Protein AF-A0A9D9U1F8-F1 (afdb_monomer_lite)

Radius of gyration: 12.45 Å; chains: 1; bounding box: 27×13×35 Å

Sequence (48 aa):
MLQTSTFKFLKDLKKNNNKPWFDKNRKVYEAAKADFISFIQAVIDQHG

Secondary structure (DSSP, 8-state):
---HHHHHHHHHHHH--SHHHHHHTHHHHHHHHHHHHHHHHHHHHHH-

Foldseek 3Di:
DADPLLVVVVVVCVVVVDDVVCVVCVVSVVVSVVSVVVVVVVVVVVPD

pLDDT: mean 97.13, std 2.87, range [80.75, 98.5]

Structure (mmCIF, N/CA/C/O backbone):
data_AF-A0A9D9U1F8-F1
#
_entry.id   AF-A0A9D9U1F8-F1
#
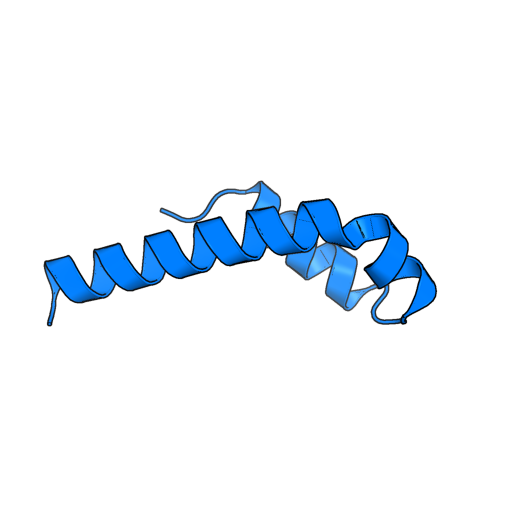loop_
_atom_site.group_PDB
_atom_site.id
_atom_site.type_symbol
_atom_site.label_atom_id
_atom_site.label_alt_id
_atom_site.label_comp_id
_atom_site.label_asym_id
_atom_site.label_entity_id
_atom_site.label_seq_id
_atom_site.pdbx_PDB_ins_code
_atom_site.Cartn_x
_atom_site.Cartn_y
_atom_site.Cartn_z
_atom_site.occupancy
_atom_site.B_iso_or_equiv
_atom_site.auth_seq_id
_atom_site.auth_comp_id
_atom_site.auth_asym_id
_atom_site.auth_atom_id
_atom_site.pdbx_PDB_model_num
ATOM 1 N N . MET A 1 1 ? -2.789 -4.532 11.394 1.00 87.94 1 MET A N 1
ATOM 2 C CA . MET A 1 1 ? -1.454 -3.897 11.271 1.00 87.94 1 MET A CA 1
ATOM 3 C C . MET A 1 1 ? -0.999 -4.044 9.831 1.00 87.94 1 MET A C 1
ATOM 5 O O . MET A 1 1 ? -1.240 -5.104 9.273 1.00 87.94 1 MET A O 1
ATOM 9 N N . LEU A 1 2 ? -0.387 -3.013 9.244 1.00 94.25 2 LEU A N 1
ATOM 10 C CA . LEU A 1 2 ? 0.069 -3.061 7.850 1.00 94.25 2 LEU A CA 1
ATOM 11 C C . LEU A 1 2 ? 1.197 -4.079 7.645 1.00 94.25 2 LEU A C 1
ATOM 13 O O . LEU A 1 2 ? 2.107 -4.193 8.471 1.00 94.25 2 LEU A O 1
ATOM 17 N N . GLN A 1 3 ? 1.168 -4.766 6.508 1.00 96.44 3 GLN A N 1
ATOM 18 C CA . GLN A 1 3 ? 2.201 -5.702 6.095 1.00 96.44 3 GLN A CA 1
ATOM 19 C C . GLN A 1 3 ? 3.484 -4.981 5.657 1.00 96.44 3 GLN A C 1
ATOM 21 O O . GLN A 1 3 ? 3.478 -3.906 5.051 1.00 96.44 3 GLN A O 1
ATOM 26 N N . THR A 1 4 ? 4.634 -5.613 5.898 1.00 97.12 4 THR A N 1
ATOM 27 C CA . THR A 1 4 ? 5.944 -5.105 5.452 1.00 97.12 4 THR A CA 1
ATOM 28 C C . THR A 1 4 ? 6.044 -5.003 3.925 1.00 97.12 4 THR A C 1
ATOM 30 O O . THR A 1 4 ? 6.724 -4.115 3.404 1.00 97.12 4 THR A O 1
ATOM 33 N N . SER A 1 5 ? 5.328 -5.870 3.204 1.00 96.50 5 SER A N 1
ATOM 34 C CA . SER A 1 5 ? 5.177 -5.855 1.745 1.00 96.50 5 SER A CA 1
ATOM 35 C C . SER A 1 5 ? 4.541 -4.558 1.237 1.00 96.50 5 SER A C 1
ATOM 37 O O . SER A 1 5 ? 5.006 -4.024 0.231 1.00 96.50 5 SER A O 1
ATOM 39 N N . THR A 1 6 ? 3.565 -4.000 1.958 1.00 97.75 6 THR A N 1
ATOM 40 C CA . THR A 1 6 ? 2.934 -2.708 1.646 1.00 97.75 6 THR A CA 1
ATOM 41 C C . THR A 1 6 ? 3.963 -1.585 1.687 1.00 97.75 6 THR A C 1
ATOM 43 O O . THR A 1 6 ? 4.121 -0.838 0.721 1.00 97.75 6 THR A O 1
ATOM 46 N N . PHE A 1 7 ? 4.773 -1.515 2.747 1.00 97.56 7 PHE A N 1
ATOM 47 C CA . PHE A 1 7 ? 5.847 -0.521 2.839 1.00 97.56 7 PHE A CA 1
ATOM 48 C C . PHE A 1 7 ? 6.934 -0.717 1.777 1.00 97.56 7 PHE A C 1
ATOM 50 O O . PHE A 1 7 ? 7.473 0.262 1.255 1.00 97.56 7 PHE A O 1
ATOM 57 N N . LYS A 1 8 ? 7.262 -1.968 1.436 1.00 97.75 8 LYS A N 1
ATOM 58 C CA . LYS A 1 8 ? 8.189 -2.273 0.343 1.00 97.75 8 LYS A CA 1
ATOM 59 C C . LYS A 1 8 ? 7.642 -1.779 -0.996 1.00 97.75 8 LYS A C 1
ATOM 61 O O . LYS A 1 8 ? 8.360 -1.076 -1.703 1.00 97.75 8 LYS A O 1
ATOM 66 N N . PHE A 1 9 ? 6.379 -2.074 -1.303 1.00 97.62 9 PHE A N 1
ATOM 67 C CA . PHE A 1 9 ? 5.725 -1.609 -2.522 1.00 97.62 9 PHE A CA 1
ATOM 68 C C . P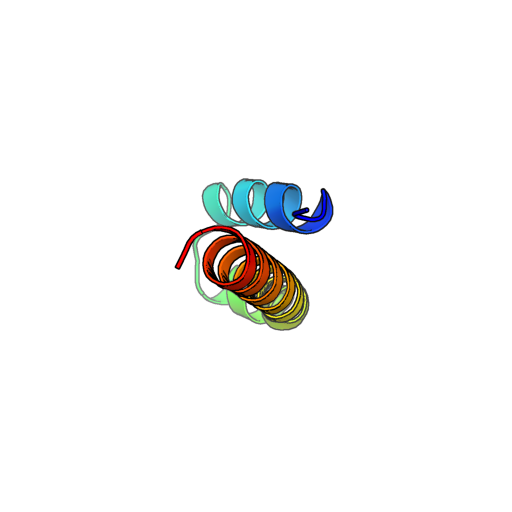HE A 1 9 ? 5.755 -0.082 -2.625 1.00 97.62 9 PHE A C 1
ATOM 70 O O . PHE A 1 9 ? 6.138 0.439 -3.665 1.00 97.62 9 PHE A O 1
ATOM 77 N N . LEU A 1 10 ? 5.451 0.646 -1.546 1.00 97.69 10 LEU A N 1
ATOM 78 C CA . LEU A 1 10 ? 5.496 2.113 -1.549 1.00 97.69 10 LEU A CA 1
ATOM 79 C C . LEU A 1 10 ? 6.910 2.663 -1.808 1.00 97.69 10 LEU A C 1
ATOM 81 O O . LEU A 1 10 ? 7.073 3.632 -2.554 1.00 97.69 10 LEU A O 1
ATOM 85 N N . LYS A 1 11 ? 7.951 2.038 -1.239 1.00 98.12 11 LYS A N 1
ATOM 86 C CA . LYS A 1 11 ? 9.354 2.404 -1.514 1.00 98.12 11 LYS A CA 1
ATOM 87 C C . LYS A 1 11 ? 9.736 2.141 -2.970 1.00 98.12 11 LYS A C 1
ATOM 89 O O . LYS A 1 11 ? 10.418 2.968 -3.577 1.00 98.12 11 LYS A O 1
ATOM 94 N N . ASP A 1 12 ? 9.302 1.012 -3.518 1.00 97.88 12 ASP A N 1
ATOM 95 C CA . ASP A 1 12 ? 9.592 0.623 -4.895 1.00 97.88 12 ASP A CA 1
ATOM 96 C C . ASP A 1 12 ? 8.812 1.508 -5.888 1.00 97.88 12 AS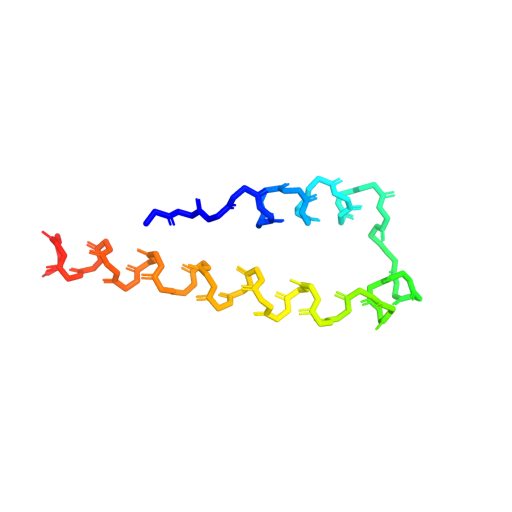P A C 1
ATOM 98 O O . ASP A 1 12 ? 9.395 1.984 -6.865 1.00 97.88 12 ASP A O 1
ATOM 102 N N . LEU A 1 13 ? 7.555 1.847 -5.579 1.00 97.75 13 LEU A N 1
ATOM 103 C CA . LEU A 1 13 ? 6.726 2.792 -6.330 1.00 97.75 13 LEU A CA 1
ATOM 104 C C . LEU A 1 13 ? 7.363 4.181 -6.373 1.00 97.75 13 LEU A C 1
ATOM 106 O O . LEU A 1 13 ? 7.464 4.763 -7.448 1.00 97.75 13 LEU A O 1
ATOM 110 N N . LYS A 1 14 ? 7.863 4.694 -5.239 1.00 97.75 14 LYS A N 1
ATOM 111 C CA . LYS A 1 14 ? 8.552 5.995 -5.184 1.00 97.75 14 LYS A CA 1
ATOM 112 C C . LYS A 1 14 ? 9.725 6.073 -6.170 1.00 97.75 14 LYS A C 1
ATOM 114 O O . LYS A 1 14 ? 9.949 7.122 -6.762 1.00 97.75 14 LYS A O 1
ATOM 119 N N . LYS A 1 15 ? 10.475 4.980 -6.339 1.00 97.88 15 LYS A N 1
ATOM 120 C CA . LYS A 1 15 ? 11.630 4.914 -7.252 1.00 97.88 15 LYS A CA 1
ATOM 121 C C . LYS A 1 15 ? 11.233 4.703 -8.713 1.00 97.88 15 LYS A C 1
ATOM 123 O O . LYS A 1 15 ? 11.971 5.108 -9.601 1.00 97.88 15 LYS A O 1
ATOM 128 N N . ASN A 1 16 ? 10.093 4.061 -8.960 1.00 97.06 16 ASN A N 1
ATOM 129 C CA . ASN A 1 16 ? 9.691 3.584 -10.281 1.00 97.06 16 ASN A CA 1
ATOM 130 C C . ASN A 1 16 ? 8.300 4.099 -10.684 1.00 97.06 16 ASN A C 1
ATOM 132 O O . ASN A 1 16 ? 7.512 3.359 -11.274 1.00 97.06 16 ASN A O 1
ATOM 136 N N . ASN A 1 17 ? 7.979 5.355 -10.356 1.00 96.31 17 ASN A N 1
ATOM 137 C CA . ASN A 1 17 ? 6.649 5.932 -10.568 1.00 96.31 17 ASN A CA 1
ATOM 138 C C . ASN A 1 17 ? 6.385 6.265 -12.050 1.00 96.31 17 ASN A C 1
ATOM 140 O O . ASN A 1 17 ? 6.324 7.422 -12.456 1.00 96.31 17 ASN A O 1
ATOM 144 N N . ASN A 1 18 ? 6.279 5.228 -12.875 1.00 97.94 18 ASN A N 1
ATOM 145 C CA . ASN A 1 18 ? 5.942 5.305 -14.287 1.00 97.94 18 ASN A CA 1
ATOM 146 C C . ASN A 1 18 ? 4.966 4.184 -14.660 1.00 97.94 18 ASN A C 1
ATOM 148 O O . ASN A 1 18 ? 4.946 3.110 -14.051 1.00 97.94 18 ASN A O 1
ATOM 152 N N . LYS A 1 19 ? 4.156 4.440 -15.691 1.00 97.06 19 LYS A N 1
ATOM 153 C CA . LYS A 1 19 ? 3.072 3.547 -16.109 1.00 97.06 19 LYS A CA 1
ATOM 154 C C . LYS A 1 19 ? 3.542 2.116 -16.437 1.00 97.06 19 LYS A C 1
ATOM 156 O O . LYS A 1 19 ? 2.922 1.189 -15.921 1.00 97.06 19 LYS A O 1
ATOM 161 N N . PRO A 1 20 ? 4.624 1.886 -17.212 1.00 98.25 20 PRO A N 1
ATOM 162 C CA . PRO A 1 20 ? 5.061 0.525 -17.537 1.00 98.25 20 PRO A CA 1
ATOM 163 C C . PRO A 1 20 ? 5.468 -0.301 -16.314 1.00 98.25 20 PRO A C 1
ATOM 165 O O . PRO A 1 20 ? 5.142 -1.486 -16.230 1.00 98.25 20 PRO A O 1
ATOM 168 N N . TRP A 1 21 ? 6.177 0.305 -15.358 1.00 98.44 21 TRP A N 1
ATOM 169 C CA . TRP A 1 21 ? 6.546 -0.383 -14.124 1.00 98.44 21 TRP A CA 1
ATOM 170 C C . TRP A 1 21 ? 5.317 -0.660 -13.261 1.00 98.44 21 TRP A C 1
ATOM 172 O O . TRP A 1 21 ? 5.164 -1.773 -12.758 1.00 98.44 21 TRP A O 1
ATOM 182 N N . PHE A 1 22 ? 4.414 0.314 -13.136 1.00 98.06 22 PHE A N 1
ATOM 183 C CA . PHE A 1 22 ? 3.187 0.142 -12.366 1.00 98.06 22 PHE A CA 1
ATOM 184 C C . PHE A 1 22 ? 2.306 -0.973 -12.938 1.00 98.06 22 PHE A C 1
ATOM 186 O O . PHE A 1 22 ? 1.850 -1.834 -12.191 1.00 98.06 22 PHE A O 1
ATOM 193 N N . ASP A 1 23 ? 2.132 -1.025 -14.262 1.00 98.19 23 ASP A N 1
ATOM 194 C CA . ASP A 1 23 ? 1.344 -2.070 -14.922 1.00 98.19 23 ASP A CA 1
ATOM 195 C C . ASP A 1 23 ? 1.915 -3.473 -14.648 1.00 98.19 23 ASP A C 1
ATOM 197 O O . ASP A 1 23 ? 1.154 -4.394 -14.347 1.00 98.19 23 ASP A O 1
ATOM 201 N N . LYS A 1 24 ? 3.248 -3.628 -14.636 1.00 98.25 24 LYS A N 1
ATOM 202 C CA . LYS A 1 24 ? 3.911 -4.889 -14.248 1.00 98.25 24 LYS A CA 1
ATOM 203 C C . LYS A 1 24 ? 3.714 -5.245 -12.770 1.00 98.25 24 LYS A C 1
ATOM 205 O O . LYS A 1 24 ? 3.658 -6.423 -12.430 1.00 98.25 24 LYS A O 1
ATOM 210 N N . ASN A 1 25 ? 3.596 -4.246 -11.897 1.00 98.12 25 ASN A N 1
ATOM 211 C CA . ASN A 1 25 ? 3.483 -4.422 -10.446 1.00 98.12 25 ASN A CA 1
ATOM 212 C C . ASN A 1 25 ? 2.040 -4.296 -9.928 1.00 98.12 25 ASN A C 1
ATOM 214 O O . ASN A 1 25 ? 1.821 -4.278 -8.716 1.00 98.12 25 ASN A O 1
ATOM 218 N N . ARG A 1 26 ? 1.042 -4.268 -10.822 1.00 97.88 26 ARG A N 1
ATOM 219 C CA . ARG A 1 26 ? -0.370 -4.050 -10.477 1.00 97.88 26 ARG A CA 1
ATOM 220 C C . ARG A 1 26 ? -0.891 -5.034 -9.429 1.00 97.88 26 ARG A C 1
ATOM 222 O O . ARG A 1 26 ? -1.588 -4.628 -8.514 1.00 97.88 26 ARG A O 1
ATOM 229 N N . LYS A 1 27 ? -0.497 -6.309 -9.496 1.00 98.25 27 LYS A N 1
ATOM 230 C CA . LYS A 1 27 ? -0.885 -7.308 -8.479 1.00 98.25 27 LYS A CA 1
ATOM 231 C C . LYS A 1 27 ? -0.370 -6.956 -7.078 1.00 98.25 27 LYS A C 1
ATOM 233 O O . LYS A 1 27 ? -1.079 -7.153 -6.099 1.00 98.25 27 LYS A O 1
ATOM 238 N N . VAL A 1 28 ? 0.849 -6.424 -6.989 1.00 97.81 28 VAL A N 1
ATOM 239 C CA . VAL A 1 28 ? 1.458 -6.002 -5.717 1.00 97.81 28 VAL A CA 1
ATOM 240 C C . VAL A 1 28 ? 0.763 -4.749 -5.187 1.00 97.81 28 VAL A C 1
ATOM 242 O O . VAL A 1 28 ? 0.512 -4.655 -3.989 1.00 97.81 28 VAL A O 1
ATOM 245 N N . TYR A 1 29 ? 0.393 -3.826 -6.080 1.00 98.19 29 TYR A N 1
ATOM 246 C CA . TYR A 1 29 ? -0.432 -2.670 -5.735 1.00 98.19 29 TYR A CA 1
ATOM 247 C C . TYR A 1 29 ? -1.782 -3.085 -5.139 1.00 98.19 29 TYR A C 1
ATOM 249 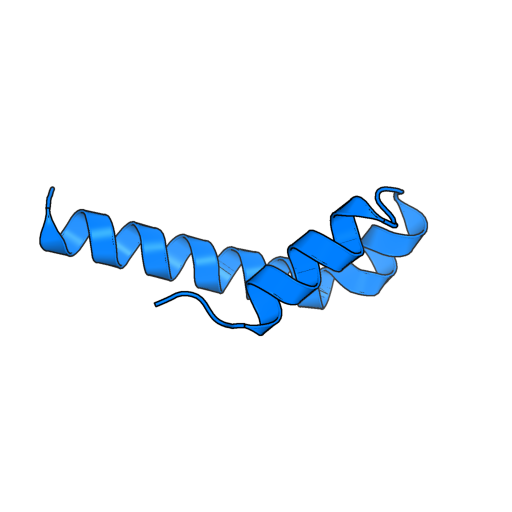O O . TYR A 1 29 ? -2.136 -2.592 -4.074 1.00 98.19 29 TYR A O 1
ATOM 257 N N . GLU A 1 30 ? -2.517 -3.998 -5.784 1.00 98.50 30 GLU A N 1
ATOM 258 C CA . GLU A 1 30 ? -3.830 -4.432 -5.285 1.00 98.50 30 GLU A CA 1
ATOM 259 C C . GLU A 1 30 ? -3.723 -5.079 -3.896 1.00 98.50 30 GLU A C 1
ATOM 261 O O . GLU A 1 30 ? -4.532 -4.787 -3.018 1.00 98.50 30 GLU A O 1
ATOM 266 N N . ALA A 1 31 ? -2.682 -5.886 -3.653 1.00 98.25 31 ALA A N 1
ATOM 267 C CA . ALA A 1 31 ? -2.425 -6.457 -2.331 1.00 98.25 31 ALA A CA 1
ATOM 268 C C . ALA A 1 31 ? -2.116 -5.373 -1.280 1.00 98.25 31 ALA A C 1
ATOM 270 O O . ALA A 1 31 ? -2.719 -5.362 -0.209 1.00 98.25 31 ALA A O 1
ATOM 271 N N . ALA A 1 32 ? -1.230 -4.425 -1.606 1.00 98.25 32 ALA A N 1
ATOM 272 C CA . ALA A 1 32 ? -0.888 -3.304 -0.729 1.00 98.25 32 ALA A CA 1
ATOM 273 C C . ALA A 1 32 ? -2.102 -2.401 -0.434 1.00 98.25 32 ALA A C 1
ATOM 275 O O . ALA A 1 32 ? -2.268 -1.912 0.683 1.00 98.25 32 ALA A O 1
ATOM 276 N N . LYS A 1 33 ? -2.977 -2.197 -1.425 1.00 98.25 33 LYS A N 1
ATOM 277 C CA . LYS A 1 33 ? -4.227 -1.442 -1.291 1.00 98.25 33 LYS A CA 1
ATOM 278 C C . LYS A 1 33 ? -5.218 -2.157 -0.373 1.00 98.25 33 LYS A C 1
ATOM 280 O O . LYS A 1 33 ? -5.791 -1.510 0.497 1.00 98.25 33 LYS A O 1
ATOM 285 N N . ALA A 1 34 ? -5.415 -3.463 -0.553 1.00 98.44 34 ALA A N 1
ATOM 286 C CA . ALA A 1 34 ? -6.310 -4.256 0.288 1.00 98.44 34 ALA A CA 1
ATOM 287 C C . ALA A 1 34 ? -5.846 -4.281 1.755 1.00 98.44 34 ALA A C 1
ATOM 289 O O . ALA A 1 34 ? -6.657 -4.098 2.664 1.00 98.44 34 ALA A O 1
ATOM 290 N N . ASP A 1 35 ? -4.539 -4.434 1.982 1.00 98.25 35 ASP A N 1
ATOM 291 C CA . ASP A 1 35 ? -3.927 -4.353 3.312 1.00 98.25 35 ASP A CA 1
ATOM 292 C C . ASP A 1 35 ? -4.157 -2.976 3.957 1.00 98.25 35 ASP A C 1
ATOM 294 O O . ASP A 1 35 ? -4.578 -2.880 5.110 1.00 98.25 35 ASP A O 1
ATOM 298 N N . PHE A 1 36 ? -3.983 -1.898 3.183 1.00 97.75 36 PHE A N 1
ATOM 299 C CA . PHE A 1 36 ? -4.235 -0.542 3.663 1.00 97.75 36 PHE A CA 1
ATOM 300 C C . PHE A 1 36 ? -5.704 -0.299 4.026 1.00 97.75 36 PHE A C 1
ATOM 302 O O . PHE A 1 36 ? -5.984 0.217 5.104 1.00 97.75 36 PHE A O 1
ATOM 309 N N . ILE A 1 37 ? -6.644 -0.714 3.170 1.00 98.25 37 ILE A N 1
ATOM 310 C CA . ILE A 1 37 ? -8.087 -0.619 3.450 1.00 98.25 37 ILE A CA 1
ATOM 311 C C . ILE A 1 37 ? -8.431 -1.369 4.739 1.00 98.25 37 ILE A C 1
ATOM 313 O O . ILE A 1 37 ? -9.108 -0.818 5.604 1.00 98.25 37 ILE A O 1
ATOM 317 N N . SER A 1 38 ? -7.920 -2.591 4.894 1.00 98.06 38 SER A N 1
ATOM 318 C CA . SER A 1 38 ? -8.176 -3.416 6.081 1.00 98.06 38 SER A CA 1
ATOM 319 C C . SER A 1 38 ? -7.645 -2.756 7.355 1.00 98.06 38 SER A C 1
ATOM 321 O O . SER A 1 38 ? -8.295 -2.789 8.396 1.00 98.06 38 SER A O 1
ATOM 323 N N . PHE A 1 39 ? -6.475 -2.116 7.279 1.00 97.56 39 PHE A N 1
ATOM 324 C CA . PHE A 1 39 ? -5.927 -1.360 8.400 1.00 97.56 39 PHE A CA 1
ATOM 325 C C . PHE A 1 39 ? -6.791 -0.148 8.765 1.00 97.56 39 PHE A C 1
ATOM 327 O O . PHE A 1 39 ? -7.062 0.052 9.945 1.00 97.56 39 PHE A O 1
ATOM 334 N N . ILE A 1 40 ? -7.241 0.637 7.781 1.00 97.75 40 ILE A N 1
ATOM 335 C CA . ILE A 1 40 ? -8.113 1.791 8.038 1.00 97.75 40 ILE A CA 1
ATOM 336 C C . ILE A 1 40 ? -9.444 1.347 8.645 1.00 97.75 40 ILE A C 1
ATOM 338 O O . ILE A 1 40 ? -9.886 1.965 9.609 1.00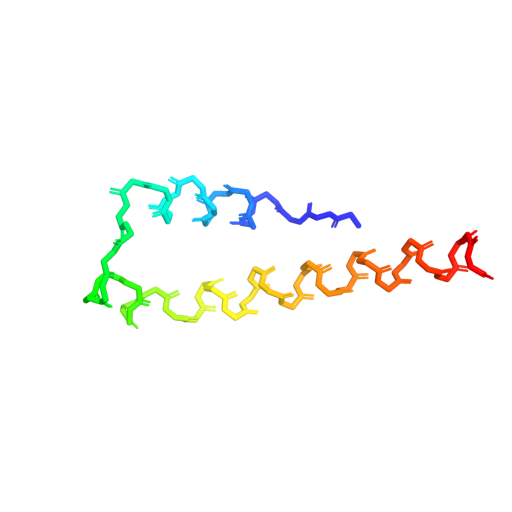 97.75 40 ILE A O 1
ATOM 342 N N . GLN A 1 41 ? -10.040 0.259 8.149 1.00 98.19 41 GLN A N 1
ATOM 343 C CA . GLN A 1 41 ? -11.259 -0.291 8.740 1.00 98.19 41 GLN A CA 1
ATOM 344 C C . GLN A 1 41 ? -11.043 -0.653 10.212 1.00 98.19 41 GLN A C 1
ATOM 346 O O . GLN A 1 41 ? -11.828 -0.237 11.049 1.00 98.19 41 GLN A O 1
ATOM 351 N N . ALA A 1 42 ? -9.935 -1.320 10.548 1.00 97.44 42 ALA A N 1
ATOM 352 C CA . ALA A 1 42 ? -9.630 -1.653 11.939 1.00 97.44 42 ALA A CA 1
ATOM 353 C C . ALA A 1 42 ? -9.466 -0.410 12.836 1.00 97.44 42 ALA A C 1
ATOM 355 O O . ALA A 1 42 ? -9.862 -0.436 13.997 1.00 97.44 42 ALA A O 1
ATOM 356 N N . VAL A 1 43 ? -8.895 0.682 12.312 1.00 97.69 43 VAL A N 1
ATOM 357 C CA . VAL A 1 43 ? -8.790 1.958 13.044 1.00 97.69 43 VAL A CA 1
ATOM 358 C C . VAL A 1 43 ? -10.171 2.574 13.267 1.00 97.69 43 VAL A C 1
ATOM 360 O O . VAL A 1 43 ? -10.433 3.066 14.362 1.00 9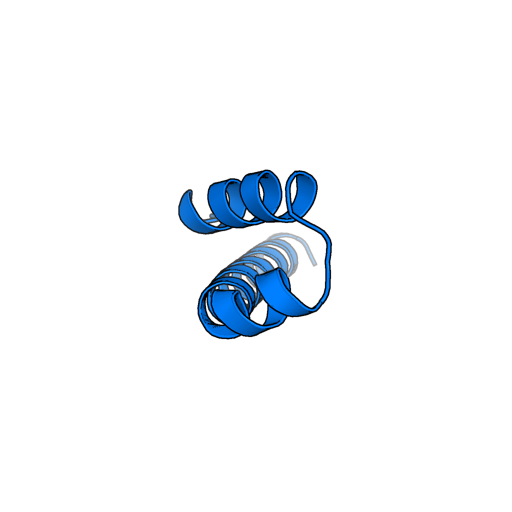7.69 43 VAL A O 1
ATOM 363 N N . ILE A 1 44 ? -11.046 2.537 12.257 1.00 98.06 44 ILE A N 1
ATOM 364 C CA . ILE A 1 44 ? -12.433 3.004 12.372 1.00 98.06 44 ILE A CA 1
ATOM 365 C C . ILE A 1 44 ? -13.182 2.158 13.401 1.00 98.06 44 ILE A C 1
ATOM 367 O O . ILE A 1 44 ? -13.749 2.718 14.324 1.00 98.06 44 ILE A O 1
ATOM 371 N N . ASP A 1 45 ? -13.113 0.830 13.316 1.00 97.94 45 ASP A N 1
ATOM 372 C CA . ASP A 1 45 ? -13.797 -0.070 14.253 1.00 97.94 45 ASP A CA 1
ATOM 373 C C . ASP A 1 45 ? -13.343 0.142 15.709 1.00 97.94 45 ASP A C 1
ATOM 375 O O . ASP A 1 45 ? -14.101 -0.096 16.646 1.00 97.94 45 ASP A O 1
ATOM 379 N N . GLN A 1 46 ? -12.094 0.576 15.911 1.00 97.31 46 GLN A N 1
ATOM 380 C CA . GLN A 1 46 ? -11.527 0.816 17.237 1.00 97.31 46 GLN A CA 1
ATOM 381 C C . GLN A 1 46 ? -11.837 2.217 17.800 1.00 97.31 46 GLN A C 1
ATOM 383 O O . GLN A 1 46 ? -11.800 2.397 19.020 1.00 97.31 46 GLN A O 1
ATOM 388 N N . HIS A 1 47 ? -12.084 3.220 16.950 1.00 95.81 47 HIS A N 1
ATOM 389 C CA . HIS A 1 47 ? -12.088 4.634 17.359 1.00 95.81 47 HIS A CA 1
ATOM 390 C C . HIS A 1 47 ? -13.217 5.504 16.783 1.00 95.81 47 HIS A C 1
ATOM 392 O O . HIS A 1 47 ? -13.316 6.665 17.182 1.00 95.81 47 HIS A O 1
ATOM 398 N N . GLY A 1 48 ? -14.005 4.999 15.835 1.00 80.75 48 GLY A N 1
ATOM 399 C CA . GLY A 1 48 ? -15.153 5.678 15.224 1.00 80.75 48 GLY A CA 1
ATOM 400 C C . GLY A 1 48 ? -16.457 5.338 15.924 1.00 80.75 48 GLY A C 1
ATOM 401 O O . GLY A 1 48 ? -17.297 6.258 16.016 1.00 80.75 48 GLY A O 1
#